Protein AF-A0A060C0U4-F1 (afdb_monomer)

InterPro domains:
  IPR032466 Metal-dependent hydrolase [SSF51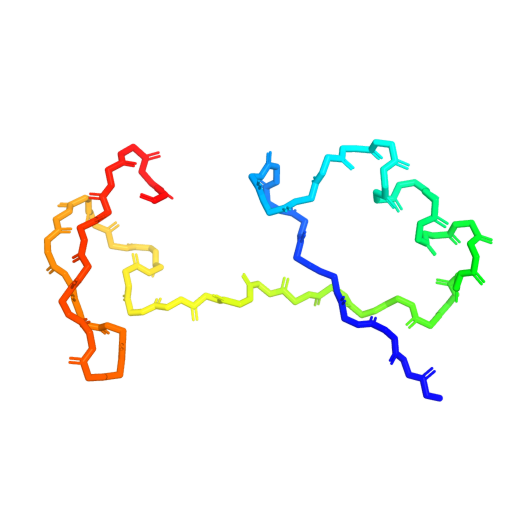556] (2-57)

Mean predicted aligned error: 2.75 Å

Organism: NCBI:txid293424

Secondary structure (DSSP, 8-state):
--EEEE-SSSSS-HHHHHHHHHHHGGGEEEE----TTTTSPSEEEEETTEEEEE-TT-

Solvent-accessible surface area (backbone atoms only — not comparable to full-atom values): 3825 Å² total; per-residue (Å²): 134,70,48,79,43,50,81,80,74,76,84,43,57,68,74,58,55,55,46,48,47,72,76,44,49,93,30,62,40,82,42,77,87,73,58,84,58,67,95,54,77,69,43,80,47,61,61,87,91,41,85,44,71,37,52,97,86,82

Nearest PDB structures (foldseek):
  6jku-assembly1_D  TM=9.236E-01  e=1.544E-02  Pasteurella multocida
  1ymy-assembly1_A  TM=9.224E-01  e=3.097E-02  Escherichia coli K-12
  3egj-assembly2_B-2  TM=9.026E-01  e=6.662E-02  Vibrio cholerae
  2p53-assembly1_B  TM=9.050E-01  e=6.214E-02  Escherichia coli K-12
  2p50-assembly1_A  TM=8.962E-01  e=8.801E-02  Escherichia coli K-12

pLDDT: mean 96.23, std 2.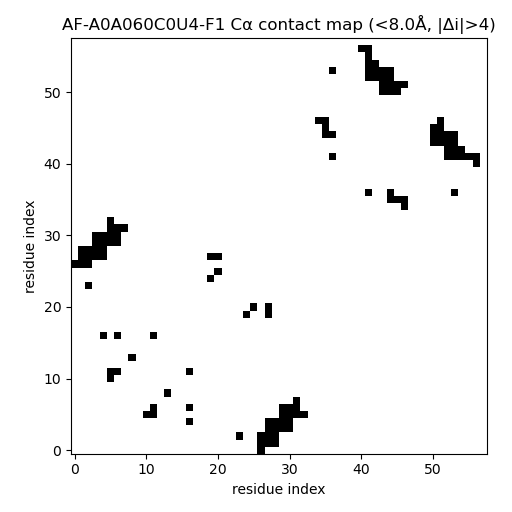81, range [80.81, 98.38]

Radius of gyration: 14.06 Å; Cα contacts (8 Å, |Δi|>4): 62; chains: 1; bounding box: 32×18×36 Å

Sequence (58 aa):
MSVELINDGFHVQDPCVRLAFALFSDRVCLVTDAMEAAGCPDGAYRLGALDVTVGDGH

Structure (mmCIF, N/CA/C/O backbone):
data_AF-A0A060C0U4-F1
#
_entry.id   AF-A0A060C0U4-F1
#
loop_
_atom_site.group_PDB
_atom_site.id
_atom_site.type_symbol
_atom_site.label_atom_id
_atom_site.label_alt_id
_atom_site.label_comp_id
_atom_site.label_asym_id
_atom_site.label_entity_id
_atom_site.label_seq_id
_atom_site.pdbx_PDB_ins_code
_atom_site.Cartn_x
_atom_site.Cartn_y
_atom_site.Cartn_z
_atom_site.occupancy
_atom_site.B_iso_or_equiv
_atom_site.auth_seq_id
_atom_site.auth_comp_id
_atom_site.auth_asym_id
_atom_site.auth_atom_id
_atom_site.pdbx_PDB_model_num
ATOM 1 N N . MET A 1 1 ? -21.093 -1.499 7.630 1.00 80.81 1 MET A N 1
ATOM 2 C CA . MET A 1 1 ? -20.447 -0.880 6.454 1.00 80.81 1 MET A CA 1
ATOM 3 C C . MET A 1 1 ? -19.023 -0.546 6.847 1.00 80.81 1 MET A C 1
ATOM 5 O O . MET A 1 1 ? -18.850 0.065 7.900 1.00 80.81 1 MET A O 1
ATOM 9 N N . SER A 1 2 ? -18.057 -1.039 6.078 1.00 93.56 2 SER A N 1
ATOM 10 C CA . SER A 1 2 ? -16.620 -0.892 6.342 1.00 93.56 2 SER A CA 1
ATOM 11 C C . SER A 1 2 ? -16.039 0.278 5.549 1.00 93.56 2 SER A C 1
ATOM 13 O O . SER A 1 2 ? -16.644 0.705 4.566 1.00 93.56 2 SER A O 1
ATOM 15 N N . VAL A 1 3 ? -14.893 0.791 5.989 1.00 97.00 3 VAL A N 1
ATOM 16 C CA . VAL A 1 3 ? -14.061 1.750 5.252 1.00 97.00 3 VAL A CA 1
ATOM 17 C C . VAL A 1 3 ? -12.810 1.035 4.757 1.00 97.00 3 VAL A C 1
ATOM 19 O O . VAL A 1 3 ? -12.211 0.263 5.504 1.00 97.00 3 VAL A O 1
ATOM 22 N N . GLU A 1 4 ? -12.432 1.271 3.507 1.00 98.06 4 GLU A N 1
ATOM 23 C CA . GLU A 1 4 ? -11.226 0.699 2.907 1.00 98.06 4 GLU A CA 1
ATOM 24 C C . GLU A 1 4 ? -10.041 1.653 3.096 1.00 98.06 4 GLU A C 1
ATOM 26 O O . GLU A 1 4 ? -10.199 2.872 2.997 1.00 98.06 4 GLU A O 1
ATOM 31 N N . LEU A 1 5 ? -8.867 1.106 3.415 1.00 97.94 5 LEU A N 1
ATOM 32 C CA . LEU A 1 5 ? -7.648 1.876 3.652 1.00 97.94 5 LEU A CA 1
ATOM 33 C C . LEU A 1 5 ? -6.432 1.180 3.033 1.00 97.94 5 LEU A C 1
ATOM 35 O O . LEU A 1 5 ? -6.126 0.040 3.387 1.00 97.94 5 LEU A O 1
ATOM 39 N N . ILE A 1 6 ? -5.717 1.901 2.170 1.00 98.38 6 ILE A N 1
ATOM 40 C CA . ILE A 1 6 ? -4.415 1.494 1.631 1.00 98.38 6 ILE A CA 1
ATOM 41 C C . ILE A 1 6 ? -3.334 1.986 2.593 1.00 98.38 6 ILE A C 1
ATOM 43 O O . ILE A 1 6 ? -3.230 3.184 2.855 1.00 98.38 6 ILE A O 1
ATOM 47 N N . ASN A 1 7 ? -2.562 1.059 3.161 1.00 97.12 7 ASN A N 1
ATOM 48 C CA . ASN A 1 7 ? -1.543 1.347 4.175 1.00 97.12 7 ASN A CA 1
ATOM 49 C C . ASN A 1 7 ? -0.153 0.882 3.716 1.00 97.12 7 ASN A C 1
ATOM 51 O O . ASN A 1 7 ? 0.442 -0.012 4.317 1.00 97.12 7 ASN A O 1
ATOM 55 N N . ASP A 1 8 ? 0.331 1.467 2.624 1.00 96.81 8 ASP A N 1
ATOM 56 C CA . ASP A 1 8 ? 1.632 1.177 2.005 1.00 96.81 8 ASP A CA 1
ATOM 57 C C . ASP A 1 8 ? 2.717 2.228 2.314 1.00 96.81 8 ASP A C 1
ATOM 59 O O . ASP A 1 8 ? 3.868 2.063 1.923 1.00 96.81 8 ASP A O 1
ATOM 63 N N . GLY A 1 9 ? 2.357 3.298 3.030 1.00 95.94 9 GLY A N 1
ATOM 64 C CA . GLY A 1 9 ? 3.244 4.418 3.362 1.00 95.94 9 GLY A CA 1
ATOM 65 C C . GLY A 1 9 ? 3.276 5.548 2.325 1.00 95.94 9 GLY A C 1
ATOM 66 O O . GLY A 1 9 ? 3.890 6.580 2.591 1.00 95.94 9 GLY A O 1
ATOM 67 N N . PHE A 1 10 ? 2.585 5.402 1.189 1.00 96.19 10 PHE A N 1
ATOM 68 C CA . PHE A 1 10 ? 2.544 6.400 0.112 1.00 96.19 10 PHE A CA 1
ATOM 69 C C . PHE A 1 10 ? 1.149 6.998 -0.076 1.00 96.19 10 PHE A C 1
ATOM 71 O O . PHE A 1 10 ? 1.017 8.215 -0.216 1.00 96.19 10 PHE A O 1
ATOM 78 N N . HIS A 1 11 ? 0.098 6.176 -0.015 1.00 97.25 11 HIS A N 1
ATOM 79 C CA . HIS A 1 11 ? -1.275 6.631 -0.251 1.00 97.25 11 HIS A CA 1
ATOM 80 C C . HIS A 1 11 ? -1.810 7.532 0.866 1.00 97.25 11 HIS A C 1
ATOM 82 O O . HIS A 1 11 ? -2.477 8.536 0.610 1.00 97.25 11 HIS A O 1
ATOM 88 N N . VAL A 1 12 ? -1.542 7.168 2.123 1.00 97.69 12 VAL A N 1
ATOM 89 C CA . VAL A 1 12 ? -2.094 7.845 3.300 1.00 97.69 12 VAL A CA 1
ATOM 90 C C . VAL A 1 12 ? -1.004 8.043 4.341 1.00 97.69 12 VAL A C 1
ATOM 92 O O . VAL A 1 12 ? -0.303 7.112 4.714 1.00 97.69 12 VAL A O 1
ATOM 95 N N . GLN A 1 13 ? -0.889 9.270 4.844 1.00 97.81 13 GLN A N 1
ATOM 96 C CA . GLN A 1 13 ? 0.076 9.616 5.886 1.00 97.81 13 GLN A CA 1
ATOM 97 C C . GLN A 1 13 ? -0.294 8.957 7.229 1.00 97.81 13 GLN A C 1
ATOM 99 O O . GLN A 1 13 ? -1.471 8.926 7.605 1.00 97.81 13 GLN A O 1
ATOM 104 N N . ASP A 1 14 ? 0.703 8.530 8.011 1.00 97.75 14 ASP A N 1
ATOM 105 C CA . ASP A 1 14 ? 0.523 7.844 9.304 1.00 97.75 14 ASP A CA 1
ATOM 106 C C . ASP A 1 14 ? -0.474 8.514 10.273 1.00 97.75 14 ASP A C 1
ATOM 108 O O . ASP A 1 14 ? -1.262 7.805 10.915 1.00 97.75 14 ASP A O 1
ATOM 112 N N . PRO A 1 15 ? -0.524 9.860 10.416 1.00 98.12 15 PRO A N 1
ATOM 113 C CA . PRO A 1 15 ? -1.519 10.495 11.277 1.00 98.12 15 PRO A CA 1
ATOM 114 C C . PRO A 1 15 ? -2.962 10.219 10.832 1.00 98.12 15 PRO A C 1
ATOM 116 O O . PRO A 1 1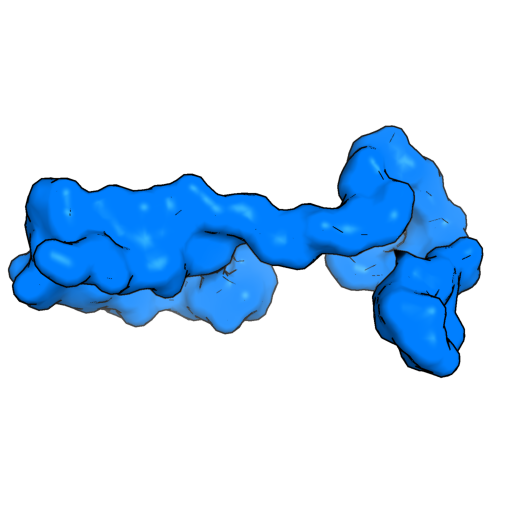5 ? -3.839 10.042 11.680 1.00 98.12 15 PRO A O 1
ATOM 119 N N . CYS A 1 16 ? -3.211 10.141 9.523 1.00 97.75 16 CYS A N 1
ATOM 120 C CA . CYS A 1 16 ? -4.525 9.841 8.960 1.00 97.75 16 CYS A CA 1
ATOM 121 C C . CYS A 1 16 ? -4.888 8.361 9.124 1.00 97.75 16 CYS A C 1
ATOM 123 O O . CYS A 1 16 ? -6.035 8.060 9.446 1.00 97.75 16 CYS A O 1
ATOM 125 N N . VAL A 1 17 ? -3.918 7.448 9.008 1.00 97.44 17 VAL A N 1
ATOM 126 C CA . VAL A 1 17 ? -4.111 6.019 9.317 1.00 97.44 17 VAL A CA 1
ATOM 127 C C . VAL A 1 17 ? -4.560 5.849 10.770 1.00 97.44 17 VAL A C 1
ATOM 129 O O . VAL A 1 17 ? -5.589 5.231 11.046 1.00 97.44 17 VAL A O 1
ATOM 132 N N . ARG A 1 18 ? -3.850 6.475 11.717 1.00 97.25 18 ARG A N 1
ATOM 133 C CA . ARG A 1 18 ? -4.209 6.444 13.147 1.00 97.25 18 ARG A CA 1
ATOM 134 C C . ARG A 1 18 ? -5.595 7.029 13.408 1.00 97.25 18 ARG A C 1
ATOM 136 O O . ARG A 1 18 ? -6.349 6.477 14.209 1.00 97.25 18 ARG A O 1
ATOM 143 N N . LEU A 1 19 ? -5.938 8.126 12.730 1.00 97.75 19 LEU A N 1
ATOM 144 C CA . LEU A 1 19 ? -7.266 8.729 12.814 1.00 97.75 19 LEU A CA 1
ATOM 145 C C . LEU A 1 19 ? -8.352 7.775 12.296 1.00 97.75 19 LEU A C 1
ATOM 147 O O . LEU A 1 19 ? -9.388 7.638 12.943 1.00 97.75 19 LEU A O 1
ATOM 151 N N . ALA A 1 20 ? -8.117 7.081 11.180 1.00 97.19 20 ALA A N 1
ATOM 152 C CA . ALA A 1 20 ? -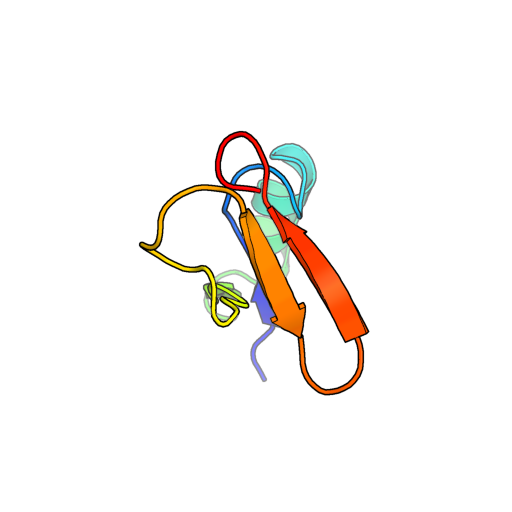9.069 6.121 10.631 1.00 97.19 20 ALA A CA 1
ATOM 153 C C . ALA A 1 20 ? -9.354 4.977 11.620 1.00 97.19 20 ALA A C 1
ATOM 155 O O . ALA A 1 20 ? -10.516 4.682 11.898 1.00 97.19 20 ALA A O 1
ATOM 156 N N . PHE A 1 21 ? -8.323 4.400 12.244 1.00 96.81 21 PHE A N 1
ATOM 157 C CA . PHE A 1 21 ? -8.514 3.384 13.287 1.00 96.81 21 PHE A CA 1
ATOM 158 C C . PHE A 1 21 ? -9.239 3.929 14.528 1.00 96.81 21 PHE A C 1
ATOM 160 O O . PHE A 1 21 ? -10.074 3.231 15.105 1.00 96.81 21 PHE A O 1
ATOM 167 N N . ALA A 1 22 ? -8.989 5.183 14.916 1.00 97.69 22 ALA A N 1
ATOM 168 C CA . ALA A 1 22 ? -9.687 5.814 16.037 1.00 97.69 22 ALA A CA 1
ATOM 169 C C . ALA A 1 22 ? -11.182 6.067 15.756 1.00 97.69 22 ALA A C 1
ATOM 171 O O . ALA A 1 22 ? -12.003 5.912 16.655 1.00 97.69 22 ALA A O 1
ATOM 172 N N . LEU A 1 23 ? -11.544 6.449 14.527 1.00 97.44 23 LEU A N 1
ATOM 173 C CA . LEU A 1 23 ? -12.924 6.792 14.155 1.00 97.44 23 LEU A CA 1
ATOM 174 C C . LEU A 1 23 ? -13.764 5.581 13.733 1.00 97.44 23 LEU A C 1
ATOM 176 O O . LEU A 1 23 ? -14.980 5.559 13.940 1.00 97.44 23 LEU A O 1
ATOM 180 N N . PHE A 1 24 ? -13.134 4.590 13.101 1.00 96.81 24 PHE A N 1
ATOM 181 C CA . PHE A 1 24 ? -13.836 3.479 12.461 1.00 96.81 24 PHE A CA 1
ATOM 182 C C . PHE A 1 24 ? -13.563 2.124 13.118 1.00 96.81 24 PHE A C 1
ATOM 184 O O . PHE A 1 24 ? -14.348 1.209 12.890 1.00 96.81 24 PHE A O 1
ATOM 191 N N . SER A 1 25 ? -12.542 2.020 13.979 1.00 92.12 25 SER A N 1
ATOM 192 C CA . SER A 1 25 ? -12.234 0.845 14.807 1.00 92.12 25 SER A CA 1
ATOM 193 C C . SER A 1 25 ? -12.275 -0.477 14.025 1.00 92.12 25 SER A C 1
ATOM 195 O O . SER A 1 25 ? -11.467 -0.680 13.123 1.00 92.12 25 SER A O 1
ATOM 197 N N . ASP A 1 26 ? -13.217 -1.364 14.345 1.00 94.06 26 ASP A N 1
ATOM 198 C CA . ASP A 1 26 ? -13.415 -2.692 13.752 1.00 94.06 26 ASP A CA 1
ATOM 199 C C . ASP A 1 26 ? -13.954 -2.658 12.313 1.00 94.06 26 ASP A C 1
ATOM 201 O O . ASP A 1 26 ? -14.062 -3.689 11.653 1.00 94.06 26 ASP A O 1
ATOM 205 N N . ARG A 1 27 ? -14.280 -1.468 11.803 1.00 97.25 27 ARG A N 1
ATOM 206 C CA . ARG A 1 27 ? -14.807 -1.263 10.451 1.00 97.25 27 ARG A CA 1
ATOM 207 C C . ARG A 1 27 ? -13.734 -0.884 9.436 1.00 97.25 27 ARG A C 1
ATOM 209 O O . ARG A 1 27 ? -14.093 -0.587 8.301 1.00 97.25 27 ARG A O 1
ATOM 216 N N . VAL A 1 28 ? -12.453 -0.874 9.808 1.00 97.75 28 VAL A N 1
ATOM 217 C CA . VAL A 1 28 ? -11.352 -0.667 8.855 1.00 97.75 28 VAL A CA 1
ATOM 218 C C . VAL A 1 28 ? -11.034 -1.980 8.141 1.00 97.75 28 VAL A C 1
ATOM 220 O O . VAL A 1 28 ? -10.696 -2.978 8.773 1.00 97.75 28 VAL A O 1
ATOM 223 N N . CYS A 1 29 ? -11.117 -1.966 6.815 1.00 97.81 29 CYS A N 1
ATOM 224 C CA . CYS A 1 29 ? -10.661 -3.035 5.941 1.00 97.81 29 CYS A CA 1
ATOM 225 C C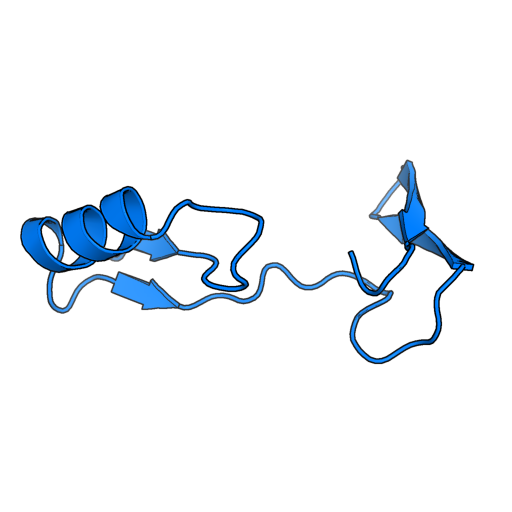 . CYS A 1 29 ? -9.384 -2.572 5.238 1.00 97.81 29 CYS A C 1
ATOM 227 O O . CYS A 1 29 ? -9.404 -1.605 4.480 1.00 97.81 29 CYS A O 1
ATOM 229 N N . LEU A 1 30 ? -8.263 -3.237 5.516 1.00 97.44 30 LEU A N 1
ATOM 230 C CA . LEU A 1 30 ? -7.028 -2.962 4.792 1.00 97.44 30 LEU A CA 1
ATOM 231 C C . LEU A 1 30 ? -7.118 -3.566 3.393 1.00 97.44 30 LEU A C 1
ATOM 233 O O . LEU A 1 30 ? -7.428 -4.749 3.244 1.00 97.44 30 LEU A O 1
ATOM 237 N N . VAL A 1 31 ? -6.818 -2.747 2.393 1.00 98.12 31 VAL A N 1
ATOM 238 C CA . VAL A 1 31 ? -6.76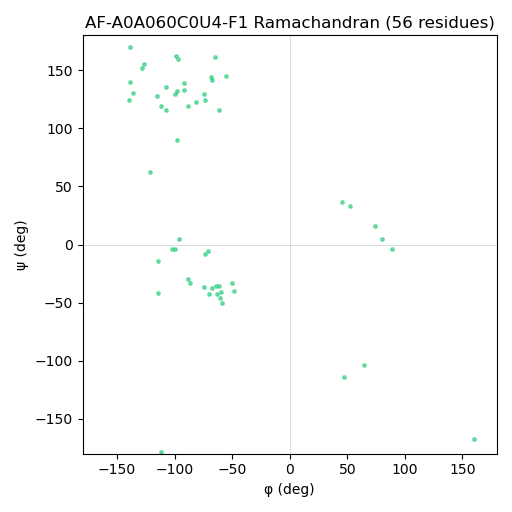6 -3.135 0.983 1.00 98.12 31 VAL A CA 1
ATOM 239 C C . VAL A 1 31 ? -5.420 -2.723 0.404 1.00 98.12 31 VAL A C 1
ATOM 241 O O . VAL A 1 31 ? -4.763 -1.826 0.926 1.00 98.12 31 VAL A O 1
ATOM 244 N N . THR A 1 32 ? -4.980 -3.398 -0.653 1.00 96.94 32 THR A N 1
ATOM 245 C CA . THR A 1 32 ? -3.714 -3.057 -1.315 1.00 96.94 32 THR A CA 1
ATOM 246 C C . THR A 1 32 ? -3.890 -2.006 -2.402 1.00 96.94 32 THR A C 1
ATOM 248 O O . THR A 1 32 ? -2.942 -1.285 -2.673 1.00 96.94 32 THR A O 1
ATOM 251 N N . ASP A 1 33 ? -5.066 -1.978 -3.042 1.00 96.31 33 ASP A N 1
ATOM 252 C CA . ASP A 1 33 ? -5.297 -1.303 -4.330 1.00 96.31 33 ASP A CA 1
ATOM 253 C C . ASP A 1 33 ? -4.191 -1.603 -5.361 1.00 96.31 33 ASP A C 1
ATOM 255 O O . ASP A 1 33 ? -3.735 -0.758 -6.127 1.00 96.31 33 ASP A O 1
ATOM 259 N N . ALA A 1 34 ? -3.699 -2.845 -5.327 1.00 95.56 34 ALA A N 1
ATOM 260 C CA . ALA A 1 34 ? -2.595 -3.277 -6.164 1.00 95.56 34 ALA A CA 1
ATOM 261 C C . ALA A 1 34 ? -2.997 -3.309 -7.645 1.00 95.56 34 ALA A C 1
ATOM 263 O O . ALA A 1 34 ? -4.083 -3.762 -8.009 1.00 95.56 34 ALA A O 1
ATOM 264 N N . MET A 1 35 ? -2.059 -2.910 -8.498 1.00 95.00 35 MET A N 1
ATOM 265 C CA . MET A 1 35 ? -2.180 -2.949 -9.955 1.00 95.00 35 MET A CA 1
ATOM 266 C C . MET A 1 35 ? -1.224 -3.974 -10.583 1.00 95.00 35 MET A C 1
ATOM 268 O O . MET A 1 35 ? -0.522 -4.687 -9.868 1.00 95.00 35 MET A O 1
ATOM 272 N N . GLU A 1 36 ? -1.218 -4.076 -11.917 1.00 95.06 36 GLU A N 1
ATOM 273 C CA . GLU A 1 36 ? -0.478 -5.095 -12.689 1.00 95.06 36 GLU A CA 1
ATOM 274 C C . GLU A 1 36 ? 1.002 -5.221 -12.290 1.00 95.06 36 GLU A C 1
ATOM 276 O O . GLU A 1 36 ? 1.548 -6.320 -12.301 1.00 95.06 36 GLU A O 1
ATOM 281 N N . ALA A 1 37 ? 1.633 -4.117 -11.890 1.00 96.81 37 ALA A N 1
ATOM 282 C CA . ALA A 1 37 ? 3.040 -4.086 -11.510 1.00 96.81 37 ALA A CA 1
ATOM 283 C C . ALA A 1 37 ? 3.356 -4.721 -10.142 1.00 96.81 37 ALA A C 1
ATOM 285 O O . ALA A 1 37 ? 4.527 -4.839 -9.781 1.00 96.81 37 ALA A O 1
ATOM 286 N N . ALA A 1 38 ? 2.355 -5.100 -9.340 1.00 95.94 38 ALA A N 1
ATOM 287 C CA . ALA A 1 38 ? 2.581 -5.590 -7.985 1.00 95.94 38 ALA A CA 1
ATOM 288 C C . ALA A 1 38 ? 3.439 -6.869 -7.970 1.00 95.94 38 ALA A C 1
ATOM 290 O O . ALA A 1 38 ? 3.035 -7.926 -8.454 1.00 95.94 38 ALA A O 1
ATOM 291 N N . GLY A 1 39 ? 4.629 -6.777 -7.370 1.00 95.69 39 GLY A N 1
ATOM 292 C CA . GLY A 1 39 ? 5.602 -7.874 -7.326 1.00 95.69 39 GLY A CA 1
ATOM 293 C C . GLY A 1 39 ? 6.439 -8.039 -8.601 1.00 95.69 39 GLY A C 1
ATOM 294 O O . GLY A 1 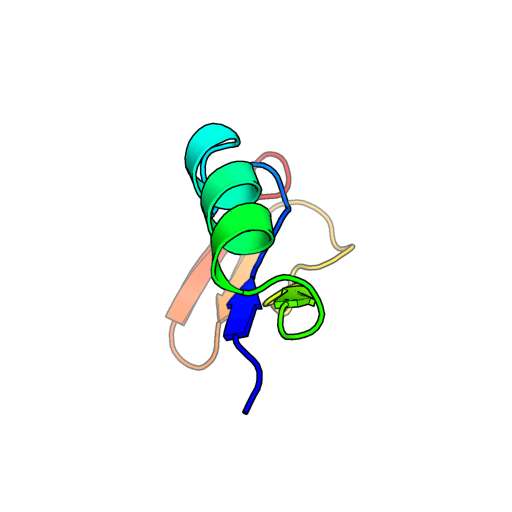39 ? 7.230 -8.980 -8.683 1.00 95.69 39 GLY A O 1
ATOM 295 N N . CYS A 1 40 ? 6.298 -7.142 -9.577 1.00 96.94 40 CYS A N 1
ATOM 296 C CA . CYS A 1 40 ? 7.119 -7.089 -10.782 1.00 96.94 40 CYS A CA 1
ATOM 297 C C . CYS A 1 40 ? 8.242 -6.033 -10.649 1.00 96.94 40 CYS A C 1
ATOM 299 O O . CYS A 1 40 ? 8.178 -5.179 -9.765 1.00 96.94 40 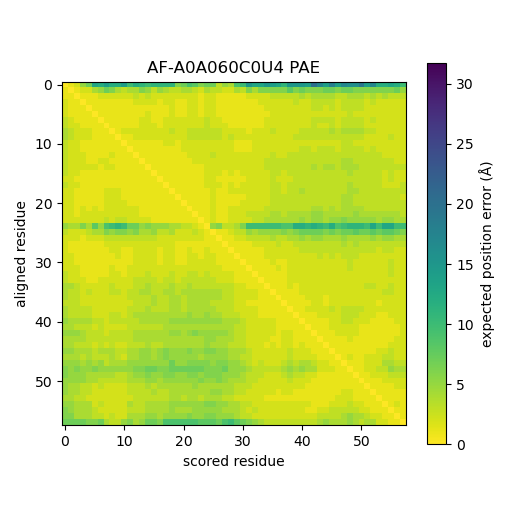CYS A O 1
ATOM 301 N N . PRO A 1 41 ? 9.298 -6.081 -11.488 1.00 97.88 41 PRO A N 1
ATOM 302 C CA . PRO A 1 41 ? 10.335 -5.043 -11.516 1.00 97.88 41 PRO A CA 1
ATOM 303 C C . PRO A 1 41 ? 9.803 -3.675 -11.975 1.00 97.88 41 PRO A C 1
ATOM 305 O O . PRO A 1 41 ? 8.796 -3.608 -12.673 1.00 97.88 41 PRO A O 1
ATOM 308 N N . ASP A 1 42 ? 10.521 -2.593 -11.683 1.00 98.12 42 ASP A N 1
ATOM 309 C CA . ASP A 1 42 ? 10.204 -1.257 -12.210 1.00 98.12 42 ASP A CA 1
ATOM 310 C C . ASP A 1 42 ? 10.124 -1.238 -13.747 1.00 98.12 42 ASP A C 1
ATOM 312 O O . ASP A 1 42 ? 10.867 -1.942 -14.443 1.00 98.12 42 ASP A O 1
ATOM 316 N N . GLY A 1 43 ? 9.226 -0.417 -14.293 1.00 97.94 43 GLY A N 1
ATOM 317 C CA . GLY A 1 43 ? 8.981 -0.376 -15.731 1.00 97.94 43 GLY A CA 1
ATOM 318 C C . GLY A 1 43 ? 7.641 0.234 -16.132 1.00 97.94 43 GLY A C 1
ATOM 319 O O . GLY A 1 43 ? 6.954 0.867 -15.333 1.00 97.94 43 GLY A O 1
ATOM 320 N N . ALA A 1 44 ? 7.284 0.054 -17.404 1.00 97.94 44 ALA A N 1
ATOM 321 C CA . ALA A 1 44 ? 6.021 0.519 -17.970 1.00 97.94 44 ALA A CA 1
ATOM 322 C C . ALA A 1 44 ? 4.938 -0.568 -17.875 1.00 97.94 44 ALA A C 1
ATOM 324 O O . ALA A 1 44 ? 5.175 -1.710 -18.271 1.00 97.94 44 ALA A O 1
ATOM 325 N N . TYR A 1 45 ? 3.750 -0.184 -17.409 1.00 97.12 45 TYR A N 1
ATOM 326 C CA . TYR A 1 45 ? 2.598 -1.059 -17.169 1.00 97.12 45 TYR A CA 1
ATOM 327 C C . TYR A 1 45 ? 1.292 -0.403 -17.627 1.00 97.12 45 TYR A C 1
ATOM 329 O O . TYR A 1 45 ? 1.250 0.793 -17.935 1.00 97.12 45 TYR A O 1
ATOM 337 N N . ARG A 1 46 ? 0.199 -1.179 -17.649 1.00 96.06 46 ARG A N 1
ATOM 338 C CA . ARG A 1 46 ? -1.135 -0.676 -17.982 1.00 96.06 46 ARG A CA 1
ATOM 339 C C . ARG A 1 46 ? -2.043 -0.710 -16.753 1.00 96.06 46 ARG A C 1
ATOM 341 O O . ARG A 1 46 ? -2.398 -1.768 -16.248 1.00 96.06 46 ARG A O 1
ATOM 348 N N . LEU A 1 47 ? -2.532 0.456 -16.335 1.00 94.94 47 LEU A N 1
ATOM 349 C CA . LEU A 1 47 ? -3.622 0.563 -15.364 1.00 94.94 47 LEU A CA 1
ATOM 350 C C . LEU A 1 47 ? -4.943 0.790 -16.108 1.00 94.94 47 LEU A C 1
ATOM 352 O O . LEU A 1 47 ? -5.330 1.916 -16.429 1.00 94.94 47 LEU A O 1
ATOM 356 N N . GLY A 1 48 ? -5.622 -0.305 -16.453 1.00 92.19 48 GLY A N 1
ATOM 357 C CA . GLY A 1 48 ? -6.845 -0.264 -17.257 1.00 92.19 48 GLY A CA 1
ATOM 358 C C . GLY A 1 48 ? -6.579 0.265 -18.669 1.00 92.19 48 GLY A C 1
ATOM 359 O O . GLY A 1 48 ? -6.052 -0.454 -19.509 1.00 92.19 48 GLY A O 1
ATOM 360 N N . ALA A 1 49 ? -6.945 1.519 -18.944 1.00 95.50 49 ALA A N 1
ATOM 361 C CA . ALA A 1 49 ? -6.652 2.186 -20.218 1.00 95.50 49 ALA A CA 1
ATOM 362 C C . ALA A 1 49 ? -5.434 3.131 -20.150 1.00 95.50 49 ALA A C 1
ATOM 364 O O . ALA A 1 49 ? -5.038 3.678 -21.176 1.00 95.50 49 ALA A O 1
ATOM 365 N N . LEU A 1 50 ? -4.818 3.324 -18.981 1.00 97.06 50 LEU A N 1
ATOM 366 C CA . LEU A 1 50 ? -3.751 4.306 -18.761 1.00 97.06 50 LEU A CA 1
ATOM 367 C C . LEU A 1 50 ? -2.365 3.662 -18.801 1.00 97.06 50 LEU A C 1
ATOM 369 O O . LEU A 1 50 ? -2.124 2.679 -18.107 1.00 97.06 50 LEU A O 1
ATOM 373 N N . ASP A 1 51 ? -1.457 4.237 -19.589 1.00 97.44 51 ASP A N 1
ATOM 374 C CA . ASP A 1 51 ? -0.029 3.919 -19.518 1.00 97.44 51 ASP A CA 1
ATOM 375 C C . ASP A 1 51 ? 0.562 4.545 -18.253 1.00 97.44 51 ASP A C 1
ATOM 377 O O . ASP A 1 51 ? 0.446 5.757 -18.055 1.00 97.44 51 ASP A O 1
ATOM 381 N N . VAL A 1 52 ? 1.186 3.726 -17.408 1.00 97.12 52 VAL A N 1
ATOM 382 C CA . VAL A 1 52 ? 1.828 4.161 -16.162 1.00 97.12 52 VAL A CA 1
ATOM 383 C C . VAL A 1 52 ? 3.261 3.644 -16.099 1.00 97.12 52 VAL A C 1
ATOM 385 O O . VAL A 1 52 ? 3.581 2.597 -16.663 1.00 97.12 52 VAL A O 1
ATOM 388 N N . THR A 1 53 ? 4.122 4.374 -15.399 1.00 97.94 53 THR A N 1
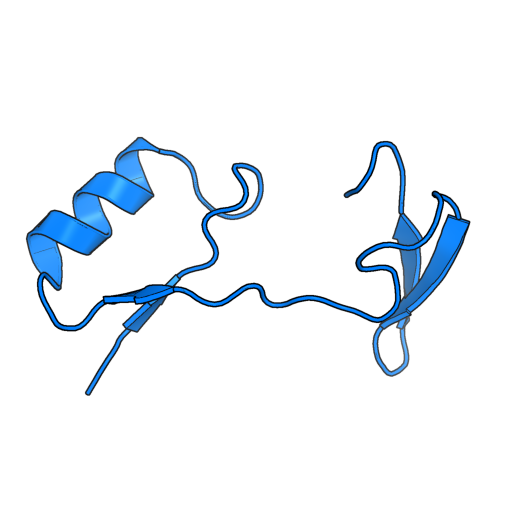ATOM 389 C CA . THR A 1 53 ? 5.499 3.960 -15.115 1.00 97.94 53 THR A CA 1
ATOM 390 C C . THR A 1 53 ? 5.636 3.776 -13.616 1.00 97.94 53 THR A C 1
ATOM 392 O O . THR A 1 53 ? 5.309 4.699 -12.877 1.00 97.94 53 THR A O 1
ATOM 395 N N . VAL A 1 54 ? 6.137 2.614 -13.203 1.00 97.62 54 VAL A N 1
ATOM 396 C CA . VAL A 1 54 ? 6.512 2.320 -11.816 1.00 97.62 54 VAL A CA 1
ATOM 397 C C . VAL A 1 54 ? 8.004 2.523 -11.656 1.00 97.62 54 VAL A C 1
ATOM 399 O O . VAL A 1 54 ? 8.780 2.024 -12.479 1.00 97.62 54 VAL A O 1
ATOM 402 N N . GLY A 1 55 ? 8.389 3.244 -10.610 1.00 97.12 55 GLY A N 1
ATOM 403 C CA . GLY A 1 55 ? 9.781 3.472 -10.244 1.00 97.12 55 GLY A CA 1
ATOM 404 C C . GLY A 1 55 ? 9.963 3.374 -8.738 1.00 97.12 55 GLY A C 1
ATOM 405 O O . GLY A 1 55 ? 9.115 3.829 -7.980 1.00 97.12 55 GLY A O 1
ATOM 406 N N . ASP A 1 56 ? 11.061 2.763 -8.301 1.00 95.50 56 ASP A N 1
ATOM 407 C CA . ASP A 1 56 ? 11.352 2.525 -6.888 1.00 95.50 56 ASP A CA 1
ATOM 408 C C . ASP A 1 56 ? 10.182 1.814 -6.165 1.00 95.50 56 ASP A C 1
ATOM 410 O O . ASP A 1 56 ? 9.905 2.055 -4.984 1.00 95.50 56 ASP A O 1
ATOM 414 N N . GLY A 1 57 ? 9.469 0.939 -6.886 1.00 90.12 57 GLY A N 1
ATOM 415 C CA . GLY A 1 57 ? 8.332 0.173 -6.377 1.00 90.12 57 GLY A CA 1
ATOM 416 C C . GLY A 1 57 ? 7.018 0.939 -6.162 1.00 90.12 57 GLY A C 1
ATOM 417 O O . GLY A 1 57 ? 6.155 0.400 -5.466 1.00 90.12 57 GLY A O 1
ATOM 418 N N . HIS A 1 58 ? 6.850 2.145 -6.719 1.00 88.38 58 HIS A N 1
ATOM 419 C CA . HIS A 1 58 ? 5.617 2.944 -6.630 1.00 88.38 58 HIS A CA 1
ATOM 420 C C . HIS A 1 58 ? 5.241 3.656 -7.939 1.00 88.38 58 HIS A C 1
ATOM 422 O O . HIS A 1 58 ? 6.113 3.818 -8.826 1.00 88.38 58 HIS A O 1
#

Foldseek 3Di:
DADEDADPCPPDDPVVVVVCCVVGPVRYDYDNPDDPCVVHDWAWDDDPPDIDTDDPND